Protein AF-A0A0G0XVN4-F1 (afdb_monomer_lite)

Sequence (52 aa):
MIKFKSQIKNLTKAELAVKIVDLQKLLDMARLKNQRTYVLRKQLAIVKTALV

Organism: NCBI:txid1618555

Foldseek 3Di:
DDDLLVVLLPDDLVVLVVVLVVLVVVLVVCVVVVHDCPVSVVSNVSSVVSND

Radius of gyration: 11.34 Å; chains: 1; bounding box: 25×19×30 Å

Structure (mmCIF, N/CA/C/O backbone):
data_AF-A0A0G0XVN4-F1
#
_entry.id   AF-A0A0G0XVN4-F1
#
loop_
_atom_site.group_PDB
_atom_site.id
_atom_site.type_symbol
_atom_site.label_atom_id
_atom_site.label_alt_id
_atom_site.label_comp_id
_atom_site.label_asym_id
_atom_site.label_entity_id
_atom_site.label_seq_id
_atom_site.pdbx_PDB_ins_code
_atom_site.Cartn_x
_atom_site.Cartn_y
_atom_site.Cartn_z
_atom_site.occupancy
_atom_site.B_iso_or_equiv
_atom_site.auth_seq_id
_atom_site.auth_comp_id
_atom_site.auth_asym_id
_atom_site.auth_atom_id
_atom_site.pdbx_PDB_model_num
ATOM 1 N N . MET A 1 1 ? 13.593 -0.902 19.334 1.00 49.94 1 MET A N 1
ATOM 2 C CA . MET A 1 1 ? 13.126 -1.022 17.933 1.00 49.94 1 MET A CA 1
ATOM 3 C C . MET A 1 1 ? 11.597 -1.021 17.925 1.00 49.94 1 MET A C 1
ATOM 5 O O . MET A 1 1 ? 10.990 -2.019 18.300 1.00 49.94 1 MET A O 1
ATOM 9 N N . ILE A 1 2 ? 10.960 0.118 17.629 1.00 54.47 2 ILE A N 1
ATOM 10 C CA . ILE A 1 2 ? 9.489 0.226 17.641 1.00 54.47 2 ILE A CA 1
ATOM 11 C C . ILE A 1 2 ? 8.929 -0.652 16.513 1.00 54.47 2 ILE A C 1
ATOM 13 O O . ILE A 1 2 ? 9.375 -0.571 15.370 1.00 54.47 2 ILE A O 1
ATOM 17 N N . LYS A 1 3 ? 7.975 -1.533 16.833 1.00 74.88 3 LYS A N 1
ATOM 18 C CA . LYS A 1 3 ? 7.356 -2.443 15.858 1.00 74.88 3 LYS 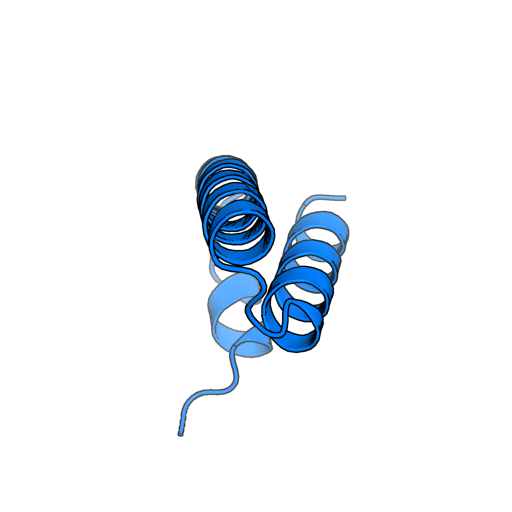A CA 1
ATOM 19 C C . LYS A 1 3 ? 6.424 -1.643 14.933 1.00 74.88 3 LYS A C 1
ATOM 21 O O . LYS A 1 3 ? 5.549 -0.941 15.426 1.00 74.88 3 LYS A O 1
ATOM 26 N N . PHE A 1 4 ? 6.546 -1.807 13.609 1.00 79.12 4 PHE A N 1
ATOM 27 C CA . PHE A 1 4 ? 5.732 -1.109 12.588 1.00 79.12 4 PHE A CA 1
ATOM 28 C C . PHE A 1 4 ? 4.220 -1.173 12.871 1.00 79.12 4 PHE A C 1
ATOM 30 O O . PHE A 1 4 ? 3.520 -0.173 12.779 1.00 79.12 4 PHE A O 1
ATOM 37 N N . LYS A 1 5 ? 3.720 -2.333 13.321 1.00 76.6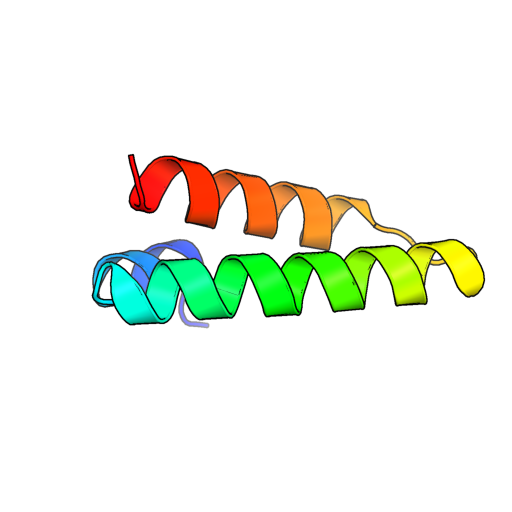2 5 LYS A N 1
ATOM 38 C CA . LYS A 1 5 ? 2.305 -2.519 13.689 1.00 76.62 5 LYS A CA 1
ATOM 39 C C . LYS A 1 5 ? 1.843 -1.560 14.798 1.00 76.62 5 LYS A C 1
ATOM 41 O O . LYS A 1 5 ? 0.696 -1.136 14.777 1.00 76.62 5 LYS A O 1
ATOM 46 N N . SER A 1 6 ? 2.714 -1.213 15.746 1.00 81.44 6 SER A N 1
ATOM 47 C CA . SER A 1 6 ? 2.399 -0.253 16.810 1.00 81.44 6 SER A CA 1
ATOM 48 C C . SER A 1 6 ? 2.326 1.183 16.292 1.00 81.44 6 SER A C 1
ATOM 50 O O . SER A 1 6 ? 1.541 1.959 16.813 1.00 81.44 6 SER A O 1
ATOM 52 N N . GLN A 1 7 ? 3.088 1.526 15.247 1.00 82.38 7 GLN A N 1
ATOM 53 C CA . GLN A 1 7 ? 3.014 2.848 14.614 1.00 82.38 7 GLN A CA 1
ATOM 54 C C . GLN A 1 7 ? 1.691 3.025 13.864 1.00 82.38 7 GLN A C 1
ATOM 56 O O . GLN A 1 7 ? 1.056 4.061 13.993 1.00 82.38 7 GLN A O 1
ATOM 61 N N . ILE A 1 8 ? 1.243 1.989 13.144 1.00 87.00 8 ILE A N 1
ATOM 62 C CA . ILE A 1 8 ? -0.012 2.010 12.375 1.00 87.00 8 ILE A CA 1
ATOM 63 C C . ILE A 1 8 ? -1.247 2.161 13.276 1.00 87.00 8 ILE A C 1
ATOM 65 O O . ILE A 1 8 ? -2.190 2.839 12.890 1.00 87.00 8 ILE A O 1
ATOM 69 N N . LYS A 1 9 ? -1.236 1.583 14.486 1.00 82.56 9 LYS A N 1
ATOM 70 C CA . LYS A 1 9 ? -2.364 1.673 15.434 1.00 82.56 9 LYS A CA 1
ATOM 71 C C . LYS A 1 9 ? -2.691 3.095 15.897 1.00 82.56 9 LYS A C 1
ATOM 73 O O . LYS A 1 9 ? -3.821 3.331 16.303 1.00 82.56 9 LYS A O 1
ATOM 78 N N . ASN A 1 10 ? -1.717 4.000 15.866 1.00 85.75 10 ASN A N 1
ATOM 79 C CA . ASN A 1 10 ? -1.889 5.373 16.340 1.00 85.75 10 ASN A CA 1
ATOM 80 C C . ASN A 1 10 ? -2.235 6.349 15.204 1.00 85.75 10 ASN A C 1
ATOM 82 O O . ASN A 1 10 ? -2.396 7.535 15.467 1.00 85.75 10 ASN A O 1
ATOM 86 N N . LEU A 1 11 ? -2.311 5.870 13.956 1.00 88.50 11 LEU A N 1
ATOM 87 C CA . LEU A 1 11 ? -2.632 6.697 12.797 1.00 88.50 11 LEU A CA 1
ATOM 88 C C . LEU A 1 11 ? -4.145 6.837 12.625 1.00 88.50 11 LEU A C 1
ATOM 90 O O . LEU A 1 11 ? -4.911 5.892 12.815 1.00 88.50 11 LEU A O 1
ATOM 94 N N . THR A 1 12 ? -4.562 8.015 12.184 1.00 91.25 12 THR A N 1
ATOM 95 C CA . THR A 1 12 ? -5.926 8.294 11.735 1.00 91.25 12 THR A CA 1
ATOM 96 C C . THR A 1 12 ? -6.213 7.623 10.388 1.00 91.25 12 THR A C 1
ATOM 98 O O . THR A 1 12 ? -5.307 7.282 9.624 1.00 91.25 12 THR A O 1
ATOM 101 N N . LYS A 1 13 ? -7.496 7.485 10.030 1.00 90.62 13 LYS A N 1
ATOM 102 C CA . LYS A 1 13 ? -7.905 6.926 8.727 1.00 90.62 13 LYS A CA 1
ATOM 103 C C . LYS A 1 13 ? -7.300 7.680 7.533 1.00 90.62 13 LYS A C 1
ATOM 105 O O . LYS A 1 13 ? -6.902 7.048 6.557 1.00 90.62 13 LYS A O 1
ATOM 110 N N . ALA A 1 14 ? -7.190 9.008 7.622 1.00 91.56 14 ALA A N 1
ATOM 111 C CA . ALA A 1 14 ? -6.577 9.829 6.579 1.00 91.56 14 ALA A CA 1
ATOM 112 C C . ALA A 1 14 ? -5.078 9.522 6.424 1.00 91.56 14 ALA A C 1
ATOM 114 O O . ALA A 1 14 ? -4.597 9.300 5.313 1.00 91.56 14 ALA A O 1
ATOM 115 N N . GLU A 1 15 ? -4.347 9.423 7.535 1.00 92.38 15 GLU A N 1
ATOM 116 C CA . GLU A 1 15 ? -2.919 9.089 7.520 1.00 92.38 15 GLU A CA 1
ATOM 117 C C . GLU A 1 15 ? -2.665 7.665 7.014 1.00 92.38 15 GLU A C 1
ATOM 119 O O . GLU A 1 15 ? -1.712 7.433 6.270 1.00 92.38 15 GLU A O 1
ATOM 124 N N . LEU A 1 16 ? -3.533 6.712 7.364 1.00 93.19 16 LEU A N 1
ATOM 125 C CA . LEU A 1 16 ? -3.483 5.348 6.837 1.00 93.19 16 LEU A CA 1
ATOM 126 C C . LEU A 1 16 ? -3.663 5.326 5.314 1.00 93.19 16 LEU A C 1
ATOM 128 O O . LEU A 1 16 ? -2.912 4.632 4.627 1.00 93.19 16 LEU A O 1
ATOM 132 N N . ALA A 1 17 ? -4.600 6.112 4.773 1.00 92.69 17 ALA A N 1
ATOM 133 C CA . ALA A 1 17 ? -4.812 6.224 3.331 1.00 92.69 17 ALA A CA 1
ATOM 134 C C . ALA A 1 17 ? -3.578 6.792 2.606 1.00 92.69 17 ALA A C 1
ATOM 136 O O . ALA A 1 17 ? -3.137 6.220 1.607 1.00 92.69 17 ALA A O 1
ATOM 137 N N . VAL A 1 18 ? -2.958 7.847 3.148 1.00 94.75 18 VAL A N 1
ATOM 138 C CA . VAL A 1 18 ? -1.692 8.392 2.620 1.00 94.75 18 VAL A CA 1
ATOM 139 C C . VAL A 1 18 ? -0.595 7.324 2.647 1.00 94.75 18 VAL A C 1
ATOM 141 O O . VAL A 1 18 ? 0.082 7.093 1.644 1.00 94.75 18 VAL A O 1
ATOM 144 N N . LYS A 1 19 ? -0.475 6.581 3.754 1.00 93.62 19 LYS A N 1
ATOM 145 C CA . LYS A 1 19 ? 0.540 5.530 3.905 1.00 93.62 19 LYS A CA 1
ATOM 146 C C . LYS A 1 19 ? 0.374 4.381 2.908 1.00 93.62 19 LYS A C 1
ATOM 148 O O . LYS A 1 19 ? 1.374 3.809 2.473 1.00 93.62 19 LYS A O 1
ATOM 153 N N . ILE A 1 20 ? -0.862 4.037 2.541 1.00 94.31 20 ILE A N 1
ATOM 154 C CA . ILE A 1 20 ? -1.154 3.045 1.493 1.00 94.31 20 ILE A CA 1
ATOM 155 C C . ILE A 1 20 ? -0.601 3.519 0.148 1.00 94.31 20 ILE A C 1
ATOM 157 O O . ILE A 1 20 ? 0.068 2.741 -0.534 1.00 94.31 20 ILE A O 1
ATOM 161 N N . VAL A 1 21 ? -0.847 4.780 -0.216 1.00 95.56 21 VAL A N 1
ATOM 162 C CA . VAL A 1 21 ? -0.362 5.365 -1.475 1.00 95.56 21 VAL A CA 1
ATOM 163 C C . VAL A 1 21 ? 1.168 5.386 -1.511 1.00 95.56 21 VAL A C 1
ATOM 165 O O . VAL A 1 21 ? 1.762 4.977 -2.509 1.00 95.56 21 VAL A O 1
ATOM 168 N N . ASP A 1 22 ? 1.815 5.782 -0.416 1.00 95.25 22 ASP A N 1
ATOM 169 C CA . ASP A 1 22 ? 3.278 5.804 -0.318 1.00 95.25 22 ASP A CA 1
ATOM 170 C C . ASP A 1 22 ? 3.891 4.405 -0.460 1.00 95.25 22 ASP A C 1
ATOM 172 O O . ASP A 1 22 ? 4.829 4.200 -1.235 1.00 95.25 22 ASP A O 1
ATOM 176 N N . LEU A 1 23 ? 3.342 3.412 0.248 1.00 94.62 23 LEU A N 1
ATOM 177 C CA . LEU A 1 23 ? 3.803 2.024 0.159 1.00 94.62 23 LEU A CA 1
ATOM 178 C C . LEU A 1 23 ? 3.589 1.434 -1.239 1.00 94.62 23 LEU A C 1
ATOM 180 O O . LEU A 1 23 ? 4.415 0.642 -1.693 1.00 94.62 23 LEU A O 1
ATOM 184 N N . GLN A 1 24 ? 2.520 1.831 -1.933 1.00 95.06 24 GLN A N 1
ATOM 185 C CA . GLN A 1 24 ? 2.268 1.420 -3.310 1.00 95.06 24 GLN A CA 1
ATOM 186 C C . GLN A 1 24 ? 3.325 1.995 -4.265 1.00 95.06 24 GLN A C 1
ATOM 188 O O . GLN A 1 24 ? 3.944 1.237 -5.007 1.00 95.06 24 GLN A O 1
ATOM 193 N N . LYS A 1 25 ? 3.637 3.293 -4.163 1.00 96.31 25 LYS A N 1
ATOM 194 C CA . LYS A 1 25 ? 4.718 3.920 -4.947 1.00 96.31 25 LYS A CA 1
ATOM 195 C C . LYS A 1 25 ? 6.073 3.254 -4.697 1.00 96.31 25 LYS A C 1
ATOM 197 O O . LYS A 1 25 ? 6.823 2.998 -5.638 1.00 96.31 25 LYS A O 1
ATOM 202 N N . LEU A 1 26 ? 6.388 2.939 -3.437 1.00 95.25 26 LEU A N 1
ATOM 203 C CA . LEU A 1 26 ? 7.618 2.226 -3.077 1.00 95.25 26 LEU A CA 1
ATOM 204 C C . LEU A 1 26 ? 7.663 0.816 -3.669 1.00 95.25 26 LEU A C 1
ATOM 206 O O . LEU A 1 26 ? 8.720 0.382 -4.123 1.00 95.25 26 LEU A O 1
ATOM 210 N N . LEU A 1 27 ? 6.533 0.105 -3.692 1.00 95.88 27 LEU A N 1
ATOM 211 C CA . LEU A 1 27 ? 6.432 -1.203 -4.337 1.00 95.88 27 LEU A CA 1
ATOM 212 C C . LEU A 1 27 ? 6.685 -1.120 -5.835 1.00 95.88 27 LEU A C 1
ATOM 214 O O . LEU A 1 27 ? 7.413 -1.956 -6.365 1.00 95.88 27 LEU A O 1
ATOM 218 N N . ASP A 1 28 ? 6.112 -0.127 -6.503 1.00 95.44 28 ASP A N 1
ATOM 219 C CA . ASP A 1 28 ? 6.260 0.025 -7.946 1.00 95.44 28 ASP A CA 1
ATOM 220 C C . ASP A 1 28 ? 7.700 0.415 -8.310 1.00 95.44 28 ASP A C 1
ATOM 222 O O . ASP A 1 28 ? 8.301 -0.208 -9.184 1.00 95.44 28 ASP A O 1
ATOM 226 N N . MET A 1 29 ? 8.331 1.310 -7.543 1.00 95.31 29 MET A N 1
ATOM 227 C CA . MET A 1 29 ? 9.767 1.587 -7.676 1.00 95.31 29 MET A CA 1
ATOM 228 C C . MET A 1 29 ? 10.640 0.354 -7.410 1.00 95.31 29 MET A C 1
ATOM 230 O O . MET A 1 29 ? 11.600 0.106 -8.140 1.00 95.31 29 MET A O 1
ATOM 234 N N . ALA A 1 30 ? 10.325 -0.432 -6.378 1.00 94.69 30 ALA A N 1
ATOM 235 C CA . ALA A 1 30 ? 11.071 -1.646 -6.060 1.00 94.69 30 ALA A CA 1
ATOM 236 C C . ALA A 1 30 ? 10.934 -2.704 -7.166 1.00 94.69 30 ALA A C 1
ATOM 238 O O . ALA A 1 30 ? 11.914 -3.375 -7.482 1.00 94.69 30 ALA A O 1
ATOM 239 N N . ARG A 1 31 ? 9.755 -2.822 -7.794 1.00 93.75 31 ARG A N 1
ATOM 240 C CA . ARG A 1 31 ? 9.523 -3.696 -8.956 1.00 93.75 31 ARG A CA 1
ATOM 241 C C . ARG A 1 31 ? 10.370 -3.279 -10.151 1.00 93.75 31 ARG A C 1
ATOM 243 O O . ARG A 1 31 ? 11.058 -4.126 -10.704 1.00 93.75 31 ARG A O 1
ATOM 250 N N . LEU A 1 32 ? 10.382 -1.989 -10.494 1.00 95.19 32 LEU A N 1
ATOM 251 C CA . LEU A 1 32 ? 11.206 -1.464 -11.591 1.00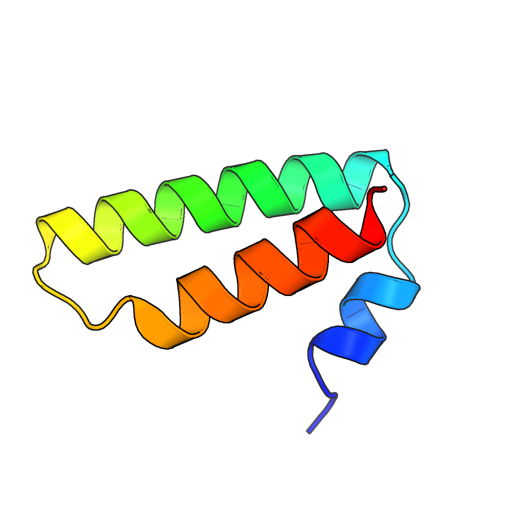 95.19 32 LEU A CA 1
ATOM 252 C C . LEU A 1 32 ? 12.701 -1.739 -11.376 1.00 95.19 32 LEU A C 1
ATOM 254 O O . LEU A 1 32 ? 13.429 -2.007 -12.325 1.00 95.19 32 LEU A O 1
ATOM 258 N N . LYS A 1 33 ? 13.156 -1.713 -10.120 1.00 94.56 33 LYS A N 1
ATOM 259 C CA . LYS A 1 33 ? 14.547 -1.998 -9.738 1.00 94.56 33 LYS A CA 1
ATOM 260 C C . LYS A 1 33 ? 14.838 -3.489 -9.495 1.00 94.56 33 LYS A C 1
ATOM 262 O O . LYS A 1 33 ? 15.921 -3.800 -9.008 1.00 94.56 33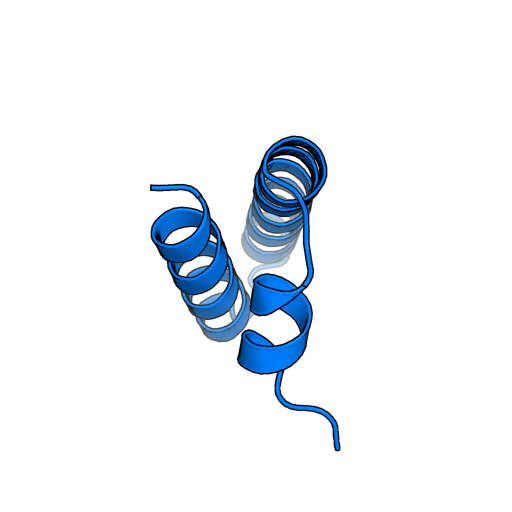 LYS A O 1
ATOM 267 N N . ASN A 1 34 ? 13.894 -4.402 -9.763 1.00 92.06 34 ASN A N 1
ATOM 268 C CA . ASN A 1 34 ? 13.988 -5.838 -9.441 1.00 92.06 34 ASN A CA 1
ATOM 269 C C . ASN A 1 34 ? 14.403 -6.130 -7.981 1.00 92.06 34 ASN A C 1
ATOM 271 O O . ASN 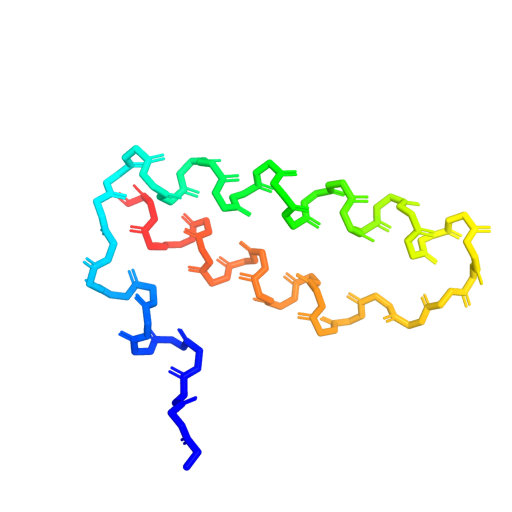A 1 34 ? 15.083 -7.111 -7.674 1.00 92.06 34 ASN A O 1
ATOM 275 N N . GLN A 1 35 ? 13.984 -5.273 -7.049 1.00 92.69 35 GLN A N 1
ATOM 276 C CA . GLN A 1 35 ? 14.272 -5.406 -5.624 1.00 92.69 35 GLN A CA 1
ATOM 277 C C . GLN A 1 35 ? 13.248 -6.304 -4.919 1.00 92.69 35 GLN A C 1
ATOM 279 O O . GLN A 1 35 ? 12.102 -6.471 -5.342 1.00 92.69 35 GLN A O 1
ATOM 284 N N . ARG A 1 36 ? 13.643 -6.873 -3.774 1.00 90.75 36 ARG A N 1
ATOM 285 C CA . ARG A 1 36 ? 12.762 -7.718 -2.956 1.00 90.75 36 ARG A CA 1
ATOM 286 C C . ARG A 1 36 ? 11.603 -6.895 -2.381 1.00 90.75 36 ARG A C 1
ATOM 288 O O . ARG A 1 36 ? 11.793 -6.054 -1.511 1.00 90.75 36 ARG A O 1
ATOM 295 N N . THR A 1 37 ? 10.377 -7.211 -2.793 1.00 94.31 37 THR A N 1
ATOM 296 C CA . THR A 1 37 ? 9.153 -6.484 -2.396 1.00 94.31 37 THR A CA 1
ATOM 297 C C . THR A 1 37 ? 8.406 -7.089 -1.204 1.00 94.31 37 THR A C 1
ATOM 299 O O . THR A 1 37 ? 7.391 -6.545 -0.776 1.00 94.31 37 THR A O 1
ATOM 302 N N . TYR A 1 38 ? 8.856 -8.227 -0.661 1.00 94.25 38 TYR A N 1
ATOM 303 C CA . TYR A 1 38 ? 8.114 -8.977 0.366 1.00 94.25 38 TYR A CA 1
ATOM 304 C C . TYR A 1 38 ? 7.782 -8.137 1.610 1.00 94.25 38 TYR A C 1
ATOM 306 O O . TYR A 1 38 ? 6.639 -8.134 2.066 1.00 94.25 38 TYR A O 1
ATOM 314 N N . VAL A 1 39 ? 8.757 -7.378 2.120 1.00 91.69 39 VAL A N 1
ATOM 315 C CA . VAL A 1 39 ? 8.572 -6.529 3.307 1.00 91.69 39 VAL A CA 1
ATOM 316 C C . VAL A 1 39 ? 7.540 -5.434 3.043 1.00 91.69 39 VAL A C 1
ATOM 318 O O . VAL A 1 39 ? 6.615 -5.271 3.835 1.00 91.69 39 VAL A O 1
ATOM 321 N N . LEU A 1 40 ? 7.646 -4.748 1.902 1.00 93.19 40 LEU A N 1
ATOM 322 C CA . LEU A 1 40 ? 6.718 -3.689 1.504 1.00 93.19 40 LEU A CA 1
ATOM 323 C C . LEU A 1 40 ? 5.293 -4.228 1.307 1.00 93.19 40 LEU A C 1
ATOM 325 O O . LEU A 1 40 ? 4.337 -3.619 1.778 1.00 93.19 40 LEU A O 1
ATOM 329 N N . ARG A 1 41 ? 5.137 -5.412 0.694 1.00 93.69 41 ARG A N 1
ATOM 330 C CA . ARG A 1 41 ? 3.830 -6.079 0.554 1.00 93.69 41 ARG A CA 1
ATOM 331 C C . ARG A 1 41 ? 3.219 -6.416 1.913 1.00 93.69 41 ARG A C 1
ATOM 333 O O . ARG A 1 41 ? 2.032 -6.179 2.125 1.00 93.69 41 ARG A O 1
ATOM 340 N N . LYS A 1 42 ? 4.028 -6.925 2.849 1.00 94.31 42 LYS A N 1
ATOM 341 C CA . LYS A 1 42 ? 3.585 -7.222 4.219 1.00 94.31 42 LYS A CA 1
ATOM 342 C C . LYS A 1 42 ? 3.167 -5.952 4.964 1.00 94.31 42 LYS A C 1
ATOM 344 O O . LYS A 1 42 ? 2.139 -5.953 5.632 1.00 94.31 42 LYS A O 1
ATOM 349 N N . GLN A 1 43 ? 3.939 -4.874 4.842 1.00 92.50 43 GLN A N 1
ATOM 350 C CA . GLN A 1 43 ? 3.601 -3.577 5.431 1.00 92.50 43 GLN A CA 1
ATOM 351 C C . GLN A 1 43 ? 2.301 -3.025 4.845 1.00 92.50 43 GLN A C 1
ATOM 353 O O . GLN A 1 43 ? 1.421 -2.641 5.607 1.00 92.50 43 GLN A O 1
ATOM 358 N N . LEU A 1 44 ? 2.136 -3.071 3.521 1.00 94.19 44 LEU A N 1
ATOM 359 C CA . LEU A 1 44 ? 0.920 -2.621 2.846 1.00 94.19 44 LEU A CA 1
ATOM 360 C C . LEU A 1 44 ? -0.318 -3.384 3.332 1.00 94.19 44 LEU A C 1
ATOM 362 O O . LEU A 1 44 ? -1.340 -2.764 3.609 1.00 94.19 44 LEU A O 1
ATOM 366 N N . ALA A 1 45 ? -0.223 -4.709 3.480 1.00 93.25 45 ALA A N 1
ATOM 367 C CA . ALA A 1 45 ? -1.315 -5.521 4.013 1.00 93.25 45 ALA A CA 1
ATOM 368 C C . ALA A 1 45 ? -1.701 -5.094 5.438 1.00 93.25 45 ALA A C 1
ATOM 370 O O . ALA A 1 45 ? -2.879 -4.899 5.713 1.00 93.25 45 ALA A O 1
ATOM 371 N N . ILE A 1 46 ? -0.718 -4.868 6.318 1.00 92.50 46 ILE A N 1
ATOM 372 C CA . ILE A 1 46 ? -0.963 -4.406 7.696 1.00 92.50 46 ILE A CA 1
ATOM 373 C C . ILE A 1 46 ? -1.710 -3.068 7.712 1.00 92.50 46 ILE A C 1
ATOM 375 O O . ILE A 1 46 ? -2.647 -2.913 8.490 1.00 92.50 46 ILE A O 1
ATOM 379 N N . VAL A 1 47 ? -1.306 -2.111 6.869 1.00 92.88 47 VAL A N 1
ATOM 380 C CA . VAL A 1 47 ? -1.954 -0.791 6.803 1.00 92.88 47 VAL A CA 1
ATOM 381 C C . VAL A 1 47 ? -3.375 -0.906 6.252 1.00 92.88 47 VAL A C 1
ATOM 383 O O . VAL A 1 47 ? -4.288 -0.321 6.822 1.00 92.88 47 VAL A O 1
ATOM 386 N N . LYS A 1 48 ? -3.587 -1.707 5.197 1.00 91.75 48 LYS A N 1
ATOM 387 C CA . LYS A 1 48 ? -4.927 -1.963 4.648 1.00 91.75 48 LYS A CA 1
ATOM 388 C C . LYS A 1 48 ? -5.857 -2.589 5.687 1.00 91.75 48 LYS A C 1
ATOM 390 O O . LYS A 1 48 ? -6.977 -2.125 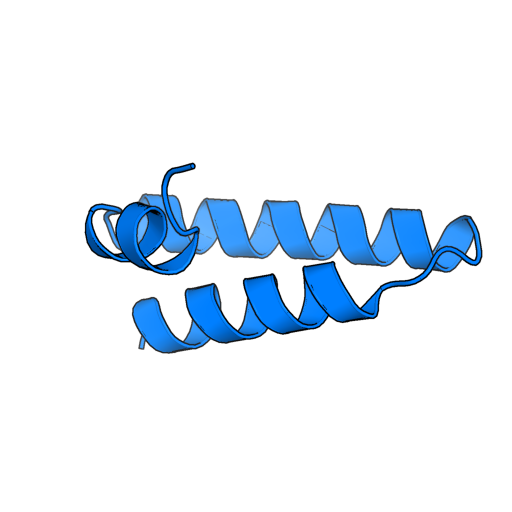5.832 1.00 91.75 48 LYS A O 1
ATOM 395 N N . THR A 1 49 ? -5.386 -3.581 6.444 1.00 91.50 49 THR A N 1
ATOM 396 C CA . THR A 1 49 ? -6.171 -4.199 7.525 1.00 91.50 49 THR A CA 1
ATOM 397 C C . THR A 1 49 ? -6.479 -3.232 8.665 1.00 91.50 49 THR A C 1
ATOM 399 O O . THR A 1 49 ? -7.491 -3.402 9.321 1.00 91.50 49 THR A O 1
ATOM 402 N N . ALA A 1 50 ? -5.624 -2.241 8.927 1.00 88.06 50 ALA A N 1
ATOM 403 C CA . ALA A 1 50 ? -5.877 -1.239 9.962 1.00 88.06 50 ALA A CA 1
ATOM 404 C C . ALA A 1 50 ? -6.844 -0.126 9.518 1.00 88.06 50 ALA A C 1
ATOM 406 O O . ALA A 1 50 ? -7.363 0.593 10.366 1.00 88.06 50 ALA A O 1
ATOM 407 N N . LEU A 1 51 ? -7.033 0.051 8.206 1.00 87.31 51 LEU A N 1
ATOM 408 C CA . LEU A 1 51 ? -7.964 1.031 7.647 1.00 87.31 51 LEU A CA 1
ATOM 409 C C . LEU A 1 51 ? -9.412 0.512 7.605 1.00 87.31 51 LEU A C 1
ATOM 411 O O . LEU A 1 51 ? -10.332 1.324 7.732 1.00 87.31 51 LEU A O 1
ATOM 415 N N . VAL A 1 52 ? -9.583 -0.800 7.388 1.00 81.88 52 VAL A N 1
ATOM 416 C CA . VAL A 1 52 ? -10.871 -1.520 7.446 1.00 81.88 52 VAL A CA 1
ATOM 417 C C . VAL A 1 52 ? -11.383 -1.537 8.880 1.00 81.88 52 VAL A C 1
ATOM 419 O O . VAL A 1 52 ? -12.544 -1.118 9.073 1.00 81.88 52 VAL A O 1
#

Secondary structure (DSSP, 8-state):
---HHHHHTT--HHHHHHHHHHHHHHHHHHHHTT---HHHHHHHHHHHHHH-

pLDDT: mean 89.55, std 9.05, range [49.94, 96.31]